Protein AF-A0A0M3AGT5-F1 (afdb_monomer_lite)

Secondary structure (DSSP, 8-state):
---HHHHHHHHHHHGGGSGGGS-HHHHHHHHTS-TT-HHHHHHHHHHTHHHHHHHS-HHHHHHHHHHHHHHHH-SS--THHHHTTS--SS---S-HHHHHHHHHHHHHSS--

Radius of gyration: 13.2 Å; chains: 1; bounding box: 30×32×37 Å

Structure (mmCIF, N/CA/C/O backbone):
data_AF-A0A0M3AGT5-F1
#
_entry.id   AF-A0A0M3AGT5-F1
#
loop_
_atom_site.group_PDB
_atom_site.id
_atom_site.type_symbol
_atom_site.label_atom_id
_atom_site.label_alt_id
_atom_site.label_comp_id
_atom_site.label_asym_id
_atom_site.label_entity_id
_atom_site.label_seq_id
_atom_site.pdbx_PDB_ins_code
_atom_site.Cartn_x
_atom_site.Cartn_y
_atom_site.Cartn_z
_atom_site.occupancy
_atom_site.B_iso_or_equiv
_atom_site.auth_seq_id
_atom_site.auth_comp_id
_atom_site.auth_asym_id
_atom_site.auth_atom_id
_atom_site.pdbx_PDB_model_num
ATOM 1 N N . MET A 1 1 ? 12.054 0.822 16.698 1.00 73.81 1 MET A N 1
ATOM 2 C CA . MET A 1 1 ? 12.685 1.545 15.578 1.00 73.81 1 MET A CA 1
ATOM 3 C C . MET A 1 1 ? 12.569 0.665 14.349 1.00 73.81 1 MET A C 1
ATOM 5 O O . MET A 1 1 ? 12.955 -0.497 14.438 1.00 73.81 1 MET A O 1
ATOM 9 N N . ILE A 1 2 ? 11.947 1.167 13.284 1.00 87.25 2 ILE A N 1
ATOM 10 C CA . ILE A 1 2 ? 11.841 0.449 12.009 1.00 87.25 2 ILE A CA 1
ATOM 11 C C . ILE A 1 2 ? 13.166 0.565 11.249 1.00 87.25 2 ILE A C 1
ATOM 13 O O . ILE A 1 2 ? 13.838 1.591 11.348 1.00 87.25 2 ILE A O 1
ATOM 17 N N . ASN A 1 3 ? 13.576 -0.490 10.551 1.00 91.56 3 ASN A N 1
ATOM 18 C CA . ASN A 1 3 ? 14.832 -0.521 9.801 1.00 91.56 3 ASN A CA 1
ATOM 19 C C . ASN A 1 3 ? 14.612 -0.441 8.279 1.00 91.56 3 ASN A C 1
ATOM 21 O O . ASN A 1 3 ? 13.500 -0.588 7.775 1.00 91.56 3 ASN A O 1
ATOM 25 N N . ASN A 1 4 ? 15.703 -0.259 7.529 1.00 92.56 4 ASN A N 1
ATOM 26 C CA . ASN A 1 4 ? 15.656 -0.095 6.072 1.00 92.56 4 ASN A CA 1
ATOM 27 C C . ASN A 1 4 ? 15.055 -1.298 5.334 1.00 92.56 4 ASN A C 1
ATOM 29 O O . ASN A 1 4 ? 14.439 -1.120 4.287 1.00 92.56 4 ASN A O 1
ATOM 33 N N . ARG A 1 5 ? 15.209 -2.521 5.860 1.00 94.06 5 ARG A N 1
ATOM 34 C CA . ARG A 1 5 ? 14.622 -3.725 5.254 1.00 94.06 5 ARG A CA 1
ATOM 35 C C . ARG A 1 5 ? 13.099 -3.707 5.373 1.00 94.06 5 ARG A C 1
ATOM 37 O O . ARG A 1 5 ? 12.416 -4.078 4.427 1.00 94.06 5 ARG A O 1
ATOM 44 N N . GLU A 1 6 ? 12.583 -3.273 6.516 1.00 95.00 6 GLU A N 1
ATOM 45 C CA . GLU A 1 6 ? 11.144 -3.145 6.771 1.00 95.00 6 GLU A CA 1
ATOM 46 C C . GLU A 1 6 ? 10.524 -2.034 5.913 1.00 95.00 6 GLU A C 1
ATOM 48 O O . GLU A 1 6 ? 9.491 -2.246 5.283 1.00 95.00 6 GLU A O 1
ATOM 53 N N . ILE A 1 7 ? 11.204 -0.888 5.798 1.00 95.56 7 ILE A N 1
ATOM 54 C CA . ILE A 1 7 ? 10.822 0.196 4.878 1.00 95.56 7 ILE A CA 1
ATOM 55 C C . ILE A 1 7 ? 10.797 -0.310 3.429 1.00 95.56 7 ILE A C 1
ATOM 57 O O . ILE A 1 7 ? 9.802 -0.132 2.732 1.00 95.56 7 ILE A O 1
ATOM 61 N N . SER A 1 8 ? 11.851 -1.007 2.993 1.00 95.06 8 SER A N 1
ATOM 62 C CA . SER A 1 8 ? 11.953 -1.543 1.626 1.00 95.06 8 SER A CA 1
ATOM 63 C C . SER A 1 8 ? 10.851 -2.555 1.309 1.00 95.06 8 SER A C 1
ATOM 65 O O . SER A 1 8 ? 10.367 -2.603 0.180 1.00 95.06 8 SER A O 1
ATOM 67 N N . ALA A 1 9 ? 10.431 -3.354 2.294 1.00 95.56 9 ALA A N 1
ATOM 68 C CA . ALA A 1 9 ? 9.327 -4.293 2.128 1.00 95.56 9 ALA A CA 1
ATOM 69 C C . ALA A 1 9 ? 7.999 -3.564 1.873 1.00 95.56 9 ALA A C 1
ATOM 71 O O . ALA A 1 9 ? 7.253 -3.961 0.982 1.00 95.56 9 ALA A O 1
ATOM 72 N N . ILE A 1 10 ? 7.727 -2.473 2.602 1.00 96.31 10 ILE A N 1
ATOM 73 C CA . ILE A 1 10 ? 6.534 -1.647 2.362 1.00 96.31 10 ILE A CA 1
ATOM 74 C C . 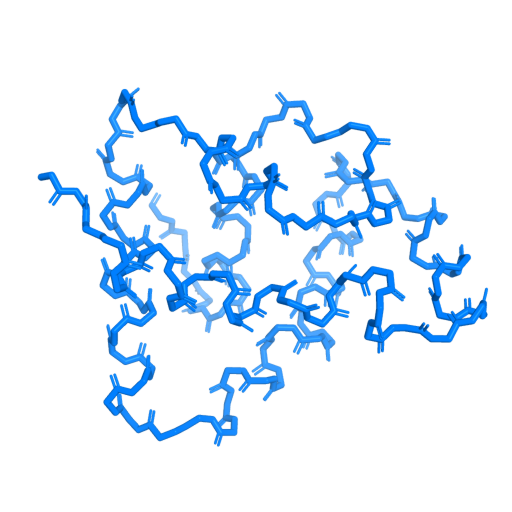ILE A 1 10 ? 6.622 -0.968 0.993 1.00 96.31 10 ILE A C 1
ATOM 76 O O . ILE A 1 10 ? 5.657 -1.029 0.243 1.00 96.31 10 ILE A O 1
ATOM 80 N N . ILE A 1 11 ? 7.774 -0.384 0.638 1.00 95.56 11 ILE A N 1
ATOM 81 C CA . ILE A 1 11 ? 7.982 0.241 -0.679 1.00 95.56 11 ILE A CA 1
ATOM 82 C C . ILE A 1 11 ? 7.706 -0.764 -1.796 1.00 95.56 11 ILE A C 1
ATOM 84 O O . ILE A 1 11 ? 6.987 -0.439 -2.727 1.00 95.56 11 ILE A O 1
ATOM 88 N N . THR A 1 12 ? 8.213 -1.995 -1.682 1.00 93.06 12 THR A N 1
ATOM 89 C CA . THR A 1 12 ? 7.998 -3.048 -2.690 1.00 93.06 12 THR A CA 1
ATOM 90 C C . THR A 1 12 ? 6.512 -3.303 -2.943 1.00 93.06 12 THR A C 1
ATOM 92 O O . THR A 1 12 ? 6.117 -3.470 -4.088 1.00 93.06 12 THR A O 1
ATOM 95 N N . LEU A 1 13 ? 5.683 -3.286 -1.895 1.00 94.50 13 LEU A N 1
ATOM 96 C CA . LEU A 1 13 ? 4.241 -3.505 -2.014 1.00 94.50 13 LEU A CA 1
ATOM 97 C C . LEU A 1 13 ? 3.519 -2.390 -2.788 1.00 94.50 13 LEU A C 1
ATOM 99 O O . LEU A 1 13 ? 2.520 -2.651 -3.454 1.00 94.50 13 LEU A O 1
ATOM 103 N N . ILE A 1 14 ? 3.979 -1.147 -2.650 1.00 94.75 14 ILE A N 1
ATOM 104 C CA . ILE A 1 14 ? 3.349 0.022 -3.280 1.00 94.75 14 ILE A CA 1
ATOM 105 C C . ILE A 1 14 ? 4.125 0.520 -4.504 1.00 94.75 14 ILE A C 1
ATOM 107 O O . ILE A 1 14 ? 3.760 1.536 -5.083 1.00 94.75 14 ILE A O 1
ATOM 111 N N . LYS A 1 15 ? 5.188 -0.186 -4.906 1.00 94.44 15 LYS A N 1
ATOM 112 C CA . LYS A 1 15 ? 6.064 0.225 -6.005 1.00 94.44 15 LYS A CA 1
ATOM 113 C C . LYS A 1 15 ? 5.350 0.220 -7.351 1.00 94.44 15 LYS A C 1
ATOM 115 O O . LYS A 1 15 ? 5.707 1.010 -8.209 1.00 94.44 15 LYS A O 1
ATOM 120 N N . ASP A 1 16 ? 4.316 -0.596 -7.510 1.00 92.69 16 ASP A N 1
ATOM 121 C CA . ASP A 1 16 ? 3.503 -0.639 -8.730 1.00 92.69 16 ASP A CA 1
ATOM 122 C C . ASP A 1 16 ? 2.724 0.666 -8.981 1.00 92.69 16 ASP A C 1
ATOM 124 O O . ASP A 1 16 ? 2.141 0.840 -10.042 1.00 92.69 16 ASP A O 1
ATOM 128 N N . PHE A 1 17 ? 2.720 1.600 -8.026 1.00 92.75 17 PHE A N 1
ATOM 129 C CA . PHE A 1 17 ? 2.229 2.960 -8.236 1.00 92.75 17 PHE A CA 1
ATOM 130 C C . PHE A 1 17 ? 3.299 3.941 -8.714 1.00 92.75 17 PHE A C 1
ATOM 132 O O . PHE A 1 17 ? 2.964 5.083 -9.005 1.00 92.75 17 PHE A O 1
ATOM 139 N N . ASP A 1 18 ? 4.571 3.557 -8.762 1.00 93.56 18 ASP A N 1
ATOM 140 C CA . ASP A 1 18 ? 5.625 4.449 -9.231 1.00 93.56 18 ASP A CA 1
ATOM 141 C C . ASP A 1 18 ? 5.477 4.713 -10.733 1.00 93.56 18 ASP A C 1
ATOM 143 O O . ASP A 1 18 ? 5.207 3.793 -11.507 1.00 93.56 18 ASP A O 1
ATOM 147 N N . TYR A 1 19 ? 5.709 5.957 -11.151 1.00 91.44 19 TYR A N 1
ATOM 148 C CA . TYR A 1 19 ? 5.755 6.356 -12.558 1.00 91.44 19 TYR A CA 1
ATOM 149 C C . TYR A 1 19 ? 6.595 5.410 -13.426 1.00 91.44 19 TYR A C 1
ATOM 151 O O . TYR A 1 19 ? 6.213 5.114 -14.553 1.00 91.44 19 TYR A O 1
ATOM 159 N N . GLU A 1 20 ? 7.723 4.906 -12.917 1.00 93.00 20 GLU A N 1
ATOM 160 C CA . GLU A 1 20 ? 8.593 3.995 -13.675 1.00 93.00 20 GLU A CA 1
ATOM 161 C C . GLU A 1 20 ? 7.964 2.618 -13.956 1.00 93.00 20 GLU A C 1
ATOM 163 O O . GLU A 1 20 ? 8.445 1.896 -14.833 1.00 93.00 20 GLU A O 1
ATOM 168 N N . MET A 1 21 ? 6.919 2.238 -13.216 1.00 93.38 21 MET A N 1
ATOM 169 C CA . MET A 1 21 ? 6.255 0.932 -13.313 1.00 93.38 21 MET A CA 1
ATOM 170 C C . MET A 1 21 ? 4.972 0.974 -14.150 1.00 93.38 21 MET A C 1
ATOM 172 O O . MET A 1 21 ? 4.425 -0.081 -14.464 1.00 93.38 21 MET A O 1
ATOM 176 N N . LEU A 1 22 ? 4.502 2.170 -14.506 1.00 92.75 22 LEU A N 1
ATOM 177 C CA . LEU A 1 22 ? 3.215 2.405 -15.151 1.00 92.75 22 LEU A CA 1
ATOM 178 C C . LEU A 1 22 ? 3.410 2.925 -16.571 1.00 92.75 22 LEU A C 1
ATOM 180 O O . LEU A 1 22 ? 4.319 3.711 -16.845 1.00 92.75 22 LEU A O 1
ATOM 184 N N . ASP A 1 23 ? 2.525 2.532 -17.484 1.00 94.69 23 ASP A N 1
ATOM 185 C CA . ASP A 1 23 ? 2.457 3.198 -18.781 1.00 94.69 23 ASP A CA 1
ATOM 186 C C . ASP A 1 23 ? 1.738 4.564 -18.700 1.00 94.69 23 ASP A C 1
ATOM 188 O O . ASP A 1 23 ? 1.049 4.899 -17.733 1.00 94.69 23 ASP A O 1
ATOM 192 N N . ASP A 1 24 ? 1.883 5.378 -19.752 1.00 94.00 24 ASP A N 1
ATOM 193 C CA . ASP A 1 24 ? 1.286 6.719 -19.858 1.00 94.00 24 ASP A CA 1
ATOM 194 C C . ASP A 1 24 ? -0.231 6.755 -19.625 1.00 94.00 24 ASP A C 1
ATOM 196 O O . ASP A 1 24 ? -0.782 7.807 -19.276 1.00 94.00 24 ASP A O 1
ATOM 200 N N . LYS A 1 25 ? -0.929 5.660 -19.934 1.00 94.75 25 LYS A N 1
ATOM 201 C CA . LYS A 1 25 ? -2.377 5.560 -19.792 1.00 94.75 25 LYS A CA 1
ATOM 202 C C . LYS A 1 25 ? -2.722 5.177 -18.358 1.00 94.75 25 LYS A C 1
ATOM 204 O O . LYS A 1 25 ? -3.543 5.863 -17.757 1.00 94.75 25 LYS A O 1
ATOM 209 N N . GLU A 1 26 ? -2.085 4.147 -17.813 1.00 94.06 26 GLU A N 1
ATOM 210 C CA . GLU A 1 26 ? -2.259 3.718 -16.423 1.00 94.06 26 GLU A CA 1
ATOM 211 C C . GLU A 1 26 ? -1.967 4.868 -15.461 1.00 94.06 26 GLU A C 1
ATOM 213 O O . GLU A 1 26 ? -2.775 5.158 -14.580 1.00 94.06 26 GLU A O 1
ATOM 218 N N . TRP A 1 27 ? -0.877 5.600 -15.696 1.00 94.81 27 TRP A N 1
ATOM 219 C CA . TRP A 1 27 ? -0.527 6.781 -14.916 1.00 94.81 27 TRP A CA 1
ATOM 220 C C . TRP A 1 27 ? -1.655 7.819 -14.897 1.00 94.81 27 TRP A C 1
ATOM 222 O O . TRP A 1 27 ? -2.070 8.270 -13.832 1.00 94.81 27 TRP A O 1
ATOM 232 N N . ARG A 1 28 ? -2.196 8.182 -16.067 1.00 93.06 28 ARG A N 1
ATOM 233 C CA . ARG A 1 28 ? -3.285 9.170 -16.171 1.00 93.06 28 ARG A CA 1
ATOM 234 C C . ARG A 1 28 ? -4.585 8.681 -15.546 1.00 93.06 28 ARG A C 1
ATOM 236 O O . ARG A 1 28 ? -5.284 9.474 -14.917 1.00 93.06 28 ARG A O 1
ATOM 243 N N . ASP A 1 29 ? -4.906 7.404 -15.726 1.00 92.25 29 ASP A N 1
ATOM 244 C CA . ASP A 1 29 ? -6.095 6.795 -15.134 1.00 92.25 29 ASP A CA 1
ATOM 245 C C . ASP A 1 29 ? -5.996 6.861 -13.600 1.00 92.25 29 ASP A C 1
ATOM 247 O O . ASP A 1 29 ? -6.949 7.275 -12.937 1.00 92.25 29 ASP A O 1
ATOM 251 N N . LEU A 1 30 ? -4.821 6.569 -13.034 1.00 93.12 30 LEU A N 1
ATOM 252 C CA . LEU A 1 30 ? -4.561 6.678 -11.599 1.00 93.12 30 LEU A CA 1
ATOM 253 C C . LEU A 1 30 ? -4.536 8.132 -11.102 1.00 93.12 30 LEU A C 1
ATOM 255 O O . LEU A 1 30 ? -5.094 8.407 -10.046 1.00 93.12 30 LEU A O 1
ATOM 259 N N . GLN A 1 31 ? -4.000 9.086 -11.866 1.00 92.44 31 GLN A N 1
ATOM 260 C CA . GLN A 1 31 ? -4.040 10.515 -11.507 1.00 92.44 31 GLN A CA 1
ATOM 261 C C . GLN A 1 31 ? -5.463 11.080 -11.382 1.00 92.44 31 GLN A C 1
ATOM 263 O O . GLN A 1 31 ? -5.666 12.110 -10.742 1.00 92.44 31 GLN A O 1
ATOM 268 N N . SER A 1 32 ? -6.455 10.440 -12.007 1.00 89.94 32 SER A N 1
ATOM 269 C CA . SER A 1 32 ? -7.857 10.853 -11.889 1.00 89.94 32 SER A CA 1
ATOM 270 C C . SER A 1 32 ? -8.526 10.421 -10.577 1.00 89.94 32 SER A C 1
ATOM 272 O O . SER A 1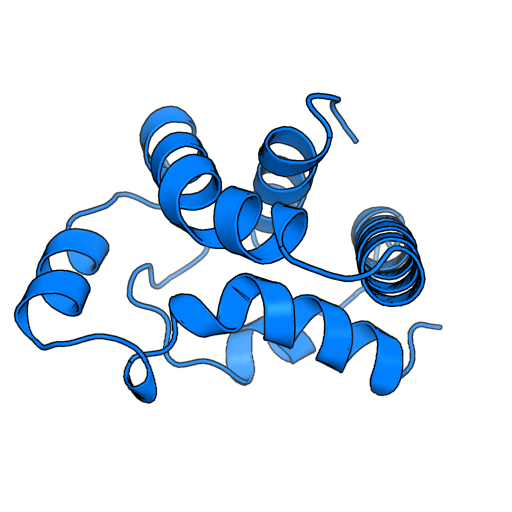 32 ? -9.650 10.846 -10.299 1.00 89.94 32 SER A O 1
ATOM 274 N N . ILE A 1 33 ? -7.853 9.581 -9.784 1.00 90.31 33 ILE A N 1
ATOM 275 C CA . ILE A 1 33 ? -8.345 9.075 -8.504 1.00 90.31 33 ILE A CA 1
ATOM 276 C C . ILE A 1 33 ? -8.153 10.127 -7.416 1.00 90.31 33 ILE A C 1
ATOM 278 O O . ILE A 1 33 ? -7.072 10.689 -7.259 1.00 90.31 33 ILE A O 1
ATOM 282 N N . ASP A 1 34 ? -9.200 10.345 -6.623 1.00 88.12 34 ASP A N 1
ATOM 283 C CA . ASP A 1 34 ? -9.124 11.169 -5.419 1.00 88.12 34 ASP A CA 1
ATOM 284 C C . ASP A 1 34 ? -8.576 10.329 -4.245 1.00 88.12 34 ASP A C 1
ATOM 286 O O . ASP A 1 34 ? -9.291 9.447 -3.755 1.00 88.12 34 ASP A O 1
ATOM 290 N N . PRO A 1 35 ? -7.343 10.576 -3.753 1.00 85.06 35 PRO A N 1
ATOM 291 C CA . PRO A 1 35 ? -6.765 9.825 -2.634 1.00 85.06 35 PRO A CA 1
ATOM 292 C C . PRO A 1 35 ? -7.476 10.065 -1.296 1.00 85.06 35 PRO A C 1
ATOM 294 O O . PRO A 1 35 ? -7.229 9.326 -0.344 1.00 85.06 35 PRO A O 1
ATOM 297 N N . SER A 1 36 ? -8.348 11.073 -1.206 1.00 87.69 36 SER A N 1
ATOM 298 C CA . SER A 1 36 ? -9.188 11.322 -0.028 1.00 87.69 36 SER A CA 1
ATOM 299 C C . SER A 1 36 ? -10.502 10.538 -0.071 1.00 87.69 36 SER A C 1
ATOM 301 O O . SER A 1 36 ? -11.245 10.525 0.910 1.00 87.69 36 SER A O 1
ATOM 303 N N . ASN A 1 37 ? -10.813 9.890 -1.198 1.00 92.38 37 ASN A N 1
ATOM 304 C CA . ASN A 1 37 ? -11.979 9.036 -1.346 1.00 92.38 37 ASN A CA 1
ATOM 305 C C . ASN A 1 37 ? -11.621 7.578 -1.032 1.00 92.38 37 ASN A C 1
ATOM 307 O O . ASN A 1 37 ? -11.064 6.859 -1.866 1.00 92.38 37 ASN A O 1
ATOM 311 N N . ASP A 1 38 ? -12.013 7.130 0.160 1.00 94.69 38 ASP A N 1
ATOM 312 C CA . ASP A 1 38 ? -11.754 5.779 0.666 1.00 94.69 38 ASP A CA 1
ATOM 313 C C . ASP A 1 38 ? -12.171 4.674 -0.304 1.00 94.69 38 ASP A C 1
ATOM 315 O O . ASP A 1 38 ? -11.446 3.697 -0.475 1.00 94.69 38 ASP A O 1
ATOM 319 N N . GLU A 1 39 ? -13.330 4.808 -0.954 1.00 95.69 39 GLU A N 1
ATOM 320 C CA . GLU A 1 39 ? -13.850 3.783 -1.860 1.00 95.69 39 GLU A CA 1
ATOM 321 C C . GLU A 1 39 ? -12.966 3.651 -3.103 1.00 95.69 39 GLU A C 1
ATOM 323 O O . GLU A 1 39 ? -12.626 2.535 -3.513 1.00 95.69 39 GLU A O 1
ATOM 328 N N . GLN A 1 40 ? -12.552 4.781 -3.684 1.00 94.19 40 GLN A N 1
ATOM 329 C CA . GLN A 1 40 ? -11.664 4.775 -4.843 1.00 94.19 40 GLN A CA 1
ATOM 330 C C . GLN A 1 40 ? -10.281 4.241 -4.474 1.00 94.19 40 GLN A C 1
ATOM 332 O O . GLN A 1 40 ? -9.756 3.367 -5.167 1.00 94.19 40 GLN A O 1
ATOM 337 N N . LEU A 1 41 ? -9.716 4.701 -3.358 1.00 93.50 41 LEU A N 1
ATOM 338 C CA . LEU A 1 41 ? -8.384 4.290 -2.933 1.00 93.50 41 LEU A CA 1
ATOM 339 C C . LEU A 1 41 ? -8.342 2.803 -2.549 1.00 93.50 41 LEU A C 1
ATOM 341 O O . LEU A 1 41 ? -7.453 2.071 -2.987 1.00 93.50 41 LEU A O 1
ATOM 345 N N . LEU A 1 42 ? -9.349 2.312 -1.817 1.00 95.88 42 LEU A N 1
ATOM 346 C CA . LEU A 1 42 ? -9.488 0.885 -1.519 1.00 95.88 42 LEU A CA 1
ATOM 347 C C . LEU A 1 42 ? -9.636 0.064 -2.796 1.00 95.88 42 LEU A C 1
ATOM 349 O O . LEU A 1 42 ? -9.035 -1.008 -2.892 1.00 95.88 42 LEU A O 1
ATOM 353 N N . ARG A 1 43 ? -10.412 0.525 -3.782 1.00 94.81 43 ARG A N 1
ATOM 354 C CA . ARG A 1 43 ? -10.537 -0.173 -5.068 1.00 94.81 43 ARG A CA 1
ATOM 355 C C . ARG A 1 43 ? -9.174 -0.327 -5.742 1.00 94.81 43 ARG A C 1
ATOM 357 O O . ARG A 1 43 ? -8.838 -1.438 -6.145 1.00 94.81 43 ARG A O 1
ATOM 364 N N . ILE A 1 44 ? -8.390 0.744 -5.805 1.00 94.12 44 ILE A N 1
ATOM 365 C CA . ILE A 1 44 ? -7.049 0.736 -6.394 1.00 94.12 44 ILE A CA 1
ATOM 366 C C . ILE A 1 44 ? -6.095 -0.187 -5.619 1.00 94.12 44 ILE A C 1
ATOM 368 O O . ILE A 1 44 ? -5.434 -1.029 -6.227 1.00 94.12 44 ILE A O 1
ATOM 372 N N . PHE A 1 45 ? -6.085 -0.139 -4.283 1.00 96.25 45 PHE A N 1
ATOM 373 C CA . PHE A 1 45 ? -5.293 -1.074 -3.473 1.00 96.25 45 PHE A CA 1
ATOM 374 C C . PHE A 1 45 ? -5.686 -2.537 -3.693 1.00 96.25 45 PHE A C 1
ATOM 376 O O . PHE A 1 45 ? -4.814 -3.400 -3.737 1.00 96.25 45 PHE A O 1
ATOM 383 N N . ASN A 1 46 ? -6.978 -2.838 -3.848 1.00 94.56 46 ASN A N 1
ATOM 384 C CA . ASN A 1 46 ? -7.425 -4.199 -4.151 1.00 94.56 46 ASN A CA 1
ATOM 385 C C . ASN A 1 46 ? -7.000 -4.663 -5.549 1.00 94.56 46 ASN A C 1
ATOM 387 O O . ASN A 1 46 ? -6.750 -5.848 -5.738 1.00 94.56 46 ASN A O 1
ATOM 391 N N . GLN A 1 47 ? -6.938 -3.755 -6.521 1.00 92.38 47 GLN A N 1
ATOM 392 C CA . GLN A 1 47 ? -6.539 -4.093 -7.887 1.00 92.38 47 GLN A CA 1
ATOM 393 C C . GLN A 1 47 ? -5.031 -4.311 -8.013 1.00 92.38 47 GLN A C 1
ATOM 395 O O . GLN A 1 47 ? -4.619 -5.229 -8.712 1.00 92.38 47 GLN A O 1
ATOM 400 N N . ILE A 1 48 ? -4.232 -3.485 -7.337 1.00 92.50 48 ILE A N 1
ATOM 401 C CA . ILE A 1 48 ? -2.776 -3.465 -7.498 1.00 92.50 48 ILE A CA 1
ATOM 402 C C . ILE A 1 48 ? -2.113 -4.171 -6.310 1.00 92.50 48 ILE A C 1
ATOM 404 O O . ILE A 1 48 ? -1.656 -5.305 -6.430 1.00 92.50 48 ILE A O 1
ATOM 408 N N . CYS A 1 49 ? -2.155 -3.569 -5.121 1.00 95.12 49 CYS A N 1
ATOM 409 C CA . CYS A 1 49 ? -1.403 -4.068 -3.968 1.00 95.12 49 CYS A CA 1
ATOM 410 C C . CYS A 1 49 ? -1.844 -5.447 -3.468 1.00 95.12 49 CYS A C 1
ATOM 412 O O . CYS A 1 49 ? -0.993 -6.224 -3.047 1.00 95.12 49 CYS A O 1
ATOM 414 N N . VAL A 1 50 ? -3.145 -5.759 -3.458 1.00 94.81 50 VAL A N 1
ATOM 415 C CA . VAL A 1 50 ? -3.627 -7.069 -2.978 1.00 94.81 50 VAL A CA 1
ATOM 416 C C . VAL A 1 50 ? -3.177 -8.184 -3.917 1.00 94.81 50 VAL A C 1
ATOM 418 O O . VAL A 1 50 ? -2.687 -9.197 -3.430 1.00 94.81 50 VAL A O 1
ATOM 421 N N . SER A 1 51 ? -3.265 -7.978 -5.236 1.00 90.25 51 SER A N 1
ATOM 422 C CA . SER A 1 51 ? -2.774 -8.958 -6.214 1.00 90.25 51 SER A CA 1
ATOM 423 C C . SER A 1 51 ? -1.275 -9.192 -6.039 1.00 90.25 51 SER A C 1
ATOM 425 O O . SER A 1 51 ? -0.848 -10.333 -5.877 1.00 90.25 51 SER A O 1
ATOM 427 N N . THR A 1 52 ? -0.487 -8.113 -5.975 1.00 91.00 52 THR A N 1
ATOM 428 C CA . THR A 1 52 ? 0.962 -8.195 -5.755 1.00 91.00 52 THR A CA 1
ATOM 429 C C . THR A 1 52 ? 1.281 -8.893 -4.437 1.00 91.00 52 THR A C 1
ATOM 431 O O . THR A 1 52 ? 2.147 -9.760 -4.397 1.00 91.00 52 THR A O 1
ATOM 434 N N . TYR A 1 53 ? 0.565 -8.574 -3.355 1.00 95.31 53 TYR A N 1
ATOM 435 C CA . TYR A 1 53 ? 0.754 -9.222 -2.060 1.00 95.31 53 TYR A CA 1
ATOM 436 C C . TYR A 1 53 ? 0.445 -10.717 -2.109 1.00 95.31 53 TYR A C 1
ATOM 438 O O . TYR A 1 53 ? 1.209 -11.501 -1.549 1.00 95.31 53 TYR A O 1
ATOM 446 N N . ASP A 1 54 ? -0.646 -11.124 -2.760 1.00 94.50 54 ASP A N 1
ATOM 447 C CA . ASP A 1 54 ? -1.092 -12.517 -2.818 1.00 94.50 54 ASP A CA 1
ATOM 448 C C . ASP A 1 54 ? -0.115 -13.431 -3.569 1.00 94.50 54 ASP A C 1
ATOM 450 O O . ASP A 1 54 ? 0.025 -14.597 -3.182 1.00 94.50 54 ASP A O 1
ATOM 454 N N . ASP A 1 55 ? 0.639 -12.897 -4.529 1.00 93.12 55 ASP A N 1
ATOM 455 C CA . ASP A 1 55 ? 1.661 -13.637 -5.280 1.00 93.12 55 ASP A CA 1
ATOM 456 C C . ASP A 1 55 ? 2.996 -13.797 -4.526 1.00 93.12 55 ASP A C 1
ATOM 458 O O . ASP A 1 55 ? 3.846 -14.605 -4.913 1.00 93.12 55 ASP A O 1
ATOM 462 N N . LEU A 1 56 ? 3.193 -13.076 -3.418 1.00 94.62 56 LEU A N 1
ATOM 463 C CA . LEU A 1 56 ? 4.411 -13.180 -2.615 1.00 94.62 56 LEU A CA 1
ATOM 464 C C . LEU A 1 56 ? 4.478 -14.478 -1.803 1.00 94.62 56 LEU A C 1
ATOM 466 O O . LEU A 1 56 ? 3.477 -15.037 -1.334 1.00 94.62 56 LEU A O 1
ATOM 470 N N . ASP A 1 57 ? 5.709 -14.914 -1.544 1.00 96.44 57 ASP A N 1
ATOM 471 C CA . ASP A 1 57 ? 5.984 -15.991 -0.605 1.00 96.44 57 ASP A CA 1
ATOM 472 C C . ASP A 1 57 ? 5.611 -15.596 0.840 1.00 96.44 57 ASP A C 1
ATOM 474 O O . ASP A 1 57 ? 5.524 -14.419 1.203 1.00 96.44 57 ASP A O 1
ATOM 478 N N . MET A 1 58 ? 5.402 -16.603 1.693 1.00 97.25 58 MET A N 1
ATOM 479 C CA . MET A 1 58 ? 4.938 -16.393 3.070 1.00 97.25 58 MET A CA 1
ATOM 480 C C . MET A 1 58 ? 5.889 -15.516 3.897 1.00 97.25 58 MET A C 1
ATOM 482 O O . MET A 1 58 ? 5.438 -14.703 4.701 1.00 97.25 58 MET A O 1
ATOM 486 N N . HIS A 1 59 ? 7.202 -15.642 3.688 1.00 96.62 59 HIS A N 1
ATOM 487 C CA . HIS A 1 59 ? 8.188 -14.866 4.440 1.00 96.62 59 HIS A CA 1
ATOM 488 C C . HIS A 1 59 ? 8.099 -13.377 4.083 1.00 96.62 59 HIS A C 1
ATOM 490 O O . HIS A 1 59 ? 8.131 -12.517 4.967 1.00 96.62 59 HIS A O 1
ATOM 496 N N . SER A 1 60 ? 7.927 -13.063 2.800 1.00 96.25 60 SER A N 1
ATOM 497 C CA . SER A 1 60 ? 7.698 -11.695 2.324 1.00 96.25 60 SER A CA 1
ATOM 498 C C . SER A 1 60 ? 6.377 -11.118 2.850 1.00 96.25 60 SER A C 1
ATOM 500 O O . SER A 1 60 ? 6.350 -9.987 3.347 1.00 96.25 60 SER A O 1
ATOM 502 N N . LYS A 1 61 ? 5.301 -11.915 2.841 1.00 97.06 61 LYS A N 1
ATOM 503 C CA . LYS A 1 61 ? 3.988 -11.543 3.398 1.00 97.06 61 LYS A CA 1
ATOM 504 C C . LYS A 1 61 ? 4.053 -11.186 4.882 1.00 97.06 61 LYS A C 1
ATOM 506 O O . LYS A 1 61 ? 3.494 -10.160 5.289 1.00 97.06 61 LYS A O 1
ATOM 511 N N . ASP A 1 62 ? 4.754 -11.992 5.676 1.00 97.56 62 ASP A N 1
ATOM 512 C CA . ASP A 1 62 ? 4.951 -11.765 7.111 1.00 97.56 62 ASP A CA 1
ATOM 513 C C . ASP A 1 62 ? 5.805 -10.521 7.384 1.00 97.56 62 ASP A C 1
ATOM 515 O O . ASP A 1 62 ? 5.507 -9.727 8.287 1.00 97.56 62 ASP A O 1
ATOM 519 N N . LEU A 1 63 ? 6.850 -10.303 6.580 1.00 97.44 63 LEU A N 1
ATOM 520 C CA . LEU A 1 63 ? 7.691 -9.114 6.690 1.00 97.44 63 LEU A CA 1
ATOM 521 C C . LEU A 1 63 ? 6.892 -7.838 6.399 1.00 97.44 63 LEU A C 1
ATOM 523 O O . LEU A 1 63 ? 6.956 -6.896 7.187 1.00 97.44 63 LEU A O 1
ATOM 527 N N . ILE A 1 64 ? 6.104 -7.808 5.325 1.00 97.31 64 ILE A N 1
ATOM 528 C CA . ILE A 1 64 ? 5.253 -6.658 4.981 1.00 97.31 64 ILE A CA 1
ATOM 529 C C . ILE A 1 64 ? 4.228 -6.399 6.083 1.00 97.31 64 ILE A C 1
ATOM 531 O O . ILE A 1 64 ? 4.125 -5.276 6.575 1.00 97.31 64 ILE A O 1
ATOM 535 N N . LYS A 1 65 ? 3.510 -7.435 6.529 1.00 97.44 65 LYS A N 1
ATOM 536 C CA . LYS A 1 65 ? 2.494 -7.307 7.581 1.00 97.44 65 LYS A CA 1
ATOM 537 C C . LYS A 1 65 ? 3.088 -6.773 8.883 1.00 97.44 65 LYS A C 1
ATOM 539 O O . LYS A 1 65 ? 2.543 -5.849 9.483 1.00 97.44 65 LYS A O 1
ATOM 544 N N . SER A 1 66 ? 4.217 -7.326 9.323 1.00 97.31 66 SER A N 1
ATOM 545 C CA . SER A 1 66 ? 4.887 -6.858 10.541 1.00 97.31 66 SER A CA 1
ATOM 546 C C . SER A 1 66 ? 5.433 -5.433 10.397 1.00 97.31 66 SER A C 1
ATOM 548 O O . SER A 1 66 ? 5.332 -4.652 11.342 1.00 97.31 66 SER A O 1
ATOM 550 N N . SER A 1 67 ? 5.940 -5.064 9.218 1.00 97.62 67 SER A N 1
ATOM 551 C CA . SER A 1 67 ? 6.445 -3.715 8.930 1.00 97.62 67 SER A CA 1
ATOM 552 C C . SER A 1 67 ? 5.317 -2.680 8.913 1.00 97.62 67 SER A C 1
ATOM 554 O O . SER A 1 67 ? 5.421 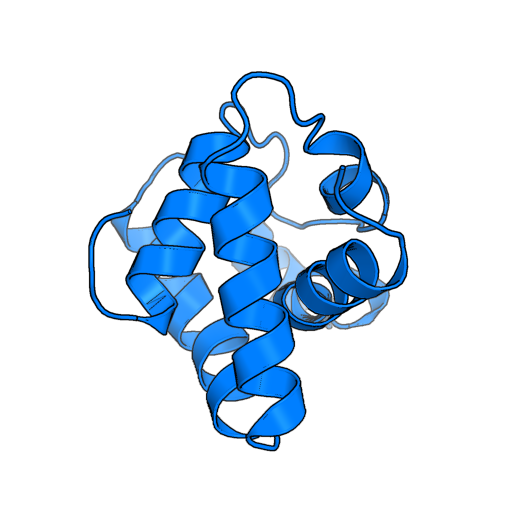-1.662 9.598 1.00 97.62 67 SER A O 1
ATOM 556 N N . LEU A 1 68 ? 4.206 -2.965 8.220 1.00 97.31 68 LEU A N 1
ATOM 557 C CA . LEU A 1 68 ? 3.009 -2.114 8.209 1.00 97.31 68 LEU A CA 1
ATOM 558 C C . LEU A 1 68 ? 2.452 -1.920 9.624 1.00 97.31 68 LEU A C 1
ATOM 560 O O . LEU A 1 68 ? 2.164 -0.800 10.039 1.00 97.31 68 LEU A O 1
ATOM 564 N N . SER A 1 69 ? 2.375 -2.998 10.408 1.00 97.50 69 SER A N 1
ATOM 565 C CA . SER A 1 69 ? 1.910 -2.911 11.793 1.00 97.50 69 SER A CA 1
ATOM 566 C C . SER A 1 69 ? 2.804 -2.015 12.654 1.00 97.50 69 SER A C 1
ATOM 568 O O . SER A 1 69 ? 2.304 -1.246 13.479 1.00 97.50 69 SER A O 1
ATOM 570 N N . LYS A 1 70 ? 4.124 -2.056 12.441 1.00 96.38 70 LYS A N 1
ATOM 571 C CA . LYS A 1 70 ? 5.079 -1.206 13.163 1.00 96.38 70 LYS A CA 1
ATOM 572 C C . LYS A 1 70 ? 4.938 0.269 12.803 1.00 96.38 70 LYS A C 1
ATOM 574 O O . LYS A 1 70 ? 4.938 1.085 13.724 1.00 96.38 70 LYS A O 1
ATOM 579 N N . VAL A 1 71 ? 4.809 0.618 11.517 1.00 96.44 71 VAL A N 1
ATOM 580 C CA . VAL A 1 71 ? 4.644 2.032 11.119 1.00 96.44 71 VAL A CA 1
ATOM 581 C C . VAL A 1 71 ? 3.322 2.599 11.624 1.00 96.44 71 VAL A C 1
ATOM 583 O O . VAL A 1 71 ? 3.310 3.677 12.210 1.00 96.44 71 VAL A O 1
ATOM 586 N N . LEU A 1 72 ? 2.228 1.841 11.510 1.00 96.88 72 LEU A N 1
ATOM 587 C CA . LEU A 1 72 ? 0.902 2.292 11.939 1.00 96.88 72 LEU A CA 1
ATOM 588 C C . LEU A 1 72 ? 0.791 2.429 13.466 1.00 96.88 72 LEU A C 1
ATOM 590 O O . LEU A 1 72 ? 0.142 3.353 13.964 1.00 96.88 72 LEU A O 1
ATOM 594 N N . SER A 1 73 ? 1.471 1.558 14.217 1.00 96.31 73 SER A N 1
ATOM 595 C CA . SER A 1 73 ? 1.536 1.633 15.685 1.00 96.31 73 SER A CA 1
ATOM 596 C C . SER A 1 73 ? 2.429 2.762 16.203 1.00 96.31 73 SER A C 1
ATOM 598 O O . SER A 1 73 ? 2.317 3.139 17.368 1.00 96.31 73 SER A O 1
ATOM 600 N N . SER A 1 74 ? 3.327 3.302 15.378 1.00 94.44 74 SER A N 1
ATOM 601 C CA . SER A 1 74 ? 4.194 4.408 15.780 1.00 94.44 74 SER A CA 1
ATOM 602 C C . SER A 1 74 ? 3.442 5.739 15.671 1.00 94.44 74 SER A C 1
ATOM 604 O O . SER A 1 74 ? 2.747 6.032 14.693 1.00 94.44 74 SER A O 1
ATOM 606 N N . SER A 1 75 ? 3.531 6.540 16.732 1.00 90.25 75 SER A N 1
ATOM 607 C CA . SER A 1 75 ? 2.932 7.877 16.804 1.00 90.25 75 SER A CA 1
ATOM 608 C C . SER A 1 75 ? 3.756 8.938 16.076 1.00 90.25 75 SER A C 1
ATOM 610 O O . SER A 1 75 ? 3.224 9.978 15.713 1.00 90.25 75 SER A O 1
ATOM 612 N N . ASP A 1 76 ? 5.045 8.675 15.901 1.00 91.88 76 ASP A N 1
ATOM 613 C CA . ASP A 1 76 ? 6.087 9.605 15.472 1.00 91.88 76 ASP A CA 1
ATOM 614 C C . ASP A 1 76 ? 6.803 9.151 14.191 1.00 91.88 76 ASP A C 1
ATOM 616 O O . ASP A 1 76 ? 7.794 9.758 13.790 1.00 91.88 76 ASP A O 1
ATOM 620 N N . PHE A 1 77 ? 6.324 8.085 13.544 1.00 95.12 77 PHE A N 1
ATOM 621 C CA . PHE A 1 77 ? 6.907 7.616 12.296 1.00 95.12 77 PHE A CA 1
ATOM 622 C C . PHE A 1 77 ? 6.715 8.646 11.182 1.00 95.12 77 PHE A C 1
ATOM 624 O O . PHE A 1 77 ? 5.594 9.061 10.882 1.00 95.12 77 PHE A O 1
ATOM 631 N N . ASP A 1 78 ? 7.822 9.010 10.541 1.00 95.12 78 ASP A N 1
ATOM 632 C CA . ASP A 1 78 ? 7.821 9.869 9.369 1.00 95.12 78 ASP A CA 1
ATOM 633 C C . ASP A 1 78 ? 7.555 9.047 8.099 1.00 95.12 78 ASP A C 1
ATOM 635 O O . ASP A 1 78 ? 8.433 8.374 7.556 1.00 95.12 78 ASP A O 1
ATOM 639 N N . TYR A 1 79 ? 6.317 9.119 7.613 1.00 94.75 79 TYR A N 1
ATOM 640 C CA . TYR A 1 79 ? 5.879 8.422 6.405 1.00 94.75 79 TYR A CA 1
ATOM 641 C C . TYR A 1 79 ? 6.541 8.942 5.120 1.00 94.75 79 TYR A C 1
ATOM 643 O O . TYR A 1 79 ? 6.531 8.225 4.116 1.00 94.75 79 TYR A O 1
ATOM 651 N N . GLN A 1 80 ? 7.161 10.129 5.135 1.00 93.00 80 GLN A N 1
ATOM 652 C CA . GLN A 1 80 ? 7.906 10.646 3.980 1.00 93.00 80 GLN A CA 1
ATOM 653 C C . GLN A 1 80 ? 9.131 9.791 3.649 1.00 93.00 80 GLN A C 1
ATOM 655 O O . GLN A 1 80 ? 9.562 9.759 2.501 1.00 93.00 80 GLN A O 1
ATOM 660 N N . ILE A 1 81 ? 9.641 9.017 4.611 1.00 94.44 81 ILE A N 1
ATOM 661 C CA . ILE A 1 81 ? 10.711 8.039 4.373 1.00 94.44 81 ILE A CA 1
ATOM 662 C C . ILE A 1 81 ? 10.278 6.960 3.365 1.00 94.44 81 ILE A C 1
ATOM 664 O O . ILE A 1 81 ? 11.122 6.414 2.660 1.00 94.44 81 ILE A O 1
ATOM 668 N N . ILE A 1 82 ? 8.980 6.644 3.296 1.00 95.00 82 ILE A N 1
ATOM 669 C CA . ILE A 1 82 ? 8.417 5.690 2.332 1.00 95.00 82 ILE A CA 1
ATOM 670 C C . ILE A 1 82 ? 7.923 6.435 1.092 1.00 95.00 82 ILE A C 1
ATOM 672 O O . ILE A 1 82 ? 8.332 6.110 -0.017 1.00 95.00 82 ILE A O 1
ATOM 676 N N . LEU A 1 83 ? 7.053 7.433 1.280 1.00 93.44 83 LEU A N 1
ATOM 677 C CA . LEU A 1 83 ? 6.378 8.113 0.171 1.00 93.44 83 LEU A CA 1
ATOM 678 C C . LEU A 1 83 ? 7.348 8.927 -0.692 1.00 93.44 83 LEU A C 1
ATOM 680 O O . LEU A 1 83 ? 7.246 8.887 -1.908 1.00 93.44 83 LEU A O 1
ATOM 684 N N . GLY A 1 84 ? 8.352 9.571 -0.092 1.00 92.19 84 GLY A N 1
ATOM 685 C CA . GLY A 1 84 ? 9.359 10.348 -0.820 1.00 92.19 84 GLY A CA 1
ATOM 686 C C . GLY A 1 84 ? 10.368 9.508 -1.612 1.00 92.19 84 GLY A C 1
ATOM 687 O O . GLY A 1 84 ? 11.320 10.063 -2.155 1.00 92.19 84 GLY A O 1
ATOM 688 N N . GLN A 1 85 ? 10.215 8.181 -1.638 1.00 93.75 85 GLN A N 1
ATOM 689 C CA . GLN A 1 85 ? 11.014 7.273 -2.470 1.00 93.75 85 GLN A CA 1
ATOM 690 C C . GLN A 1 85 ? 10.318 6.910 -3.785 1.00 93.75 85 GLN A C 1
ATOM 692 O O . GLN A 1 85 ? 10.913 6.190 -4.583 1.00 93.75 85 GLN A O 1
ATOM 697 N N . LEU A 1 86 ? 9.074 7.353 -3.982 1.00 92.62 86 LEU A N 1
ATOM 698 C CA . LEU A 1 86 ? 8.235 6.973 -5.110 1.00 92.62 86 LEU A CA 1
ATOM 699 C C . LEU A 1 86 ? 7.666 8.217 -5.778 1.00 92.62 86 LEU A C 1
ATOM 701 O O . LEU A 1 86 ? 7.295 9.173 -5.101 1.00 92.62 86 LEU A O 1
ATOM 705 N N . ASN A 1 87 ? 7.554 8.185 -7.101 1.00 92.50 87 ASN A N 1
ATOM 706 C CA . ASN A 1 87 ? 6.769 9.176 -7.828 1.00 92.50 87 ASN A CA 1
ATOM 707 C C . ASN A 1 87 ? 5.343 8.642 -7.988 1.00 92.50 87 ASN A C 1
ATOM 709 O O . ASN A 1 87 ? 5.093 7.828 -8.875 1.00 92.50 87 ASN A O 1
ATOM 713 N N . MET A 1 88 ? 4.437 9.046 -7.096 1.00 91.50 88 MET A N 1
ATOM 714 C CA . MET A 1 88 ? 3.079 8.501 -7.010 1.00 91.50 88 MET A CA 1
ATOM 715 C C . MET A 1 88 ? 2.078 9.329 -7.838 1.00 91.50 88 MET A C 1
ATOM 717 O O . MET A 1 88 ? 2.160 10.556 -7.855 1.00 91.50 88 MET A O 1
ATOM 721 N N . PRO A 1 89 ? 1.053 8.708 -8.449 1.00 90.38 89 PRO A N 1
ATOM 722 C CA . PRO A 1 89 ? 0.051 9.424 -9.238 1.00 90.38 89 PRO A CA 1
ATOM 723 C C . PRO A 1 89 ? -0.982 10.172 -8.378 1.00 90.38 89 PRO A C 1
ATOM 725 O O . PRO A 1 89 ? -1.721 10.994 -8.911 1.00 90.38 89 PRO A O 1
ATOM 728 N N . PHE A 1 90 ? -1.046 9.920 -7.065 1.00 82.31 90 PHE A N 1
ATOM 729 C CA . PHE A 1 90 ? -2.098 10.433 -6.171 1.00 82.31 90 PHE A CA 1
ATOM 730 C C . PHE A 1 90 ? -1.624 11.551 -5.221 1.00 82.31 90 PHE A C 1
ATOM 732 O O . PHE A 1 90 ? -1.966 11.559 -4.038 1.00 82.31 90 PHE A O 1
ATOM 739 N N . GLU A 1 91 ? -0.793 12.482 -5.689 1.00 76.12 91 GLU A N 1
ATOM 740 C CA . GLU A 1 91 ? -0.259 13.550 -4.835 1.00 76.12 91 GLU A CA 1
ATOM 741 C C . GLU A 1 91 ? -1.129 14.822 -4.807 1.00 76.12 91 GLU A C 1
ATOM 743 O O . GLU A 1 91 ? -1.621 15.253 -5.854 1.00 76.12 91 GLU A O 1
ATOM 748 N N . PRO A 1 92 ? -1.266 15.489 -3.639 1.00 82.50 92 PRO A N 1
ATOM 749 C CA . PRO A 1 92 ? -0.665 15.150 -2.342 1.00 82.50 92 PRO A CA 1
ATOM 750 C C . PRO A 1 92 ? -1.496 14.152 -1.508 1.00 82.50 92 PRO A C 1
ATOM 752 O O . PRO A 1 92 ? -2.721 14.219 -1.467 1.00 82.50 92 PRO A O 1
ATOM 755 N N . ILE A 1 93 ? -0.817 13.287 -0.740 1.00 89.00 93 ILE A N 1
ATOM 756 C CA . ILE A 1 93 ? -1.448 12.451 0.299 1.00 89.00 93 ILE A CA 1
ATOM 757 C C . ILE A 1 93 ? -1.472 13.239 1.616 1.00 89.00 93 ILE A C 1
ATOM 759 O O . ILE A 1 93 ? -0.485 13.265 2.352 1.00 89.00 93 ILE A O 1
ATOM 763 N N . GLU A 1 94 ? -2.600 13.884 1.925 1.00 88.44 94 GLU A N 1
ATOM 764 C CA . GLU A 1 94 ? -2.732 14.770 3.097 1.00 88.44 94 GLU A CA 1
ATOM 765 C C . GLU A 1 94 ? -2.582 14.042 4.441 1.00 88.44 94 GLU A C 1
ATOM 767 O O . GLU A 1 94 ? -2.030 14.591 5.397 1.00 88.44 94 GLU A O 1
ATOM 772 N N . ASN A 1 95 ? -3.042 12.787 4.519 1.00 92.69 95 ASN A N 1
ATOM 773 C CA . ASN A 1 95 ? -2.937 11.955 5.716 1.00 92.69 95 ASN A CA 1
ATOM 774 C C . ASN A 1 95 ? -2.250 10.612 5.405 1.00 92.69 95 ASN A C 1
ATOM 776 O O . ASN A 1 95 ? -2.924 9.596 5.206 1.00 92.69 95 ASN A O 1
ATOM 780 N N . PRO A 1 96 ? -0.903 10.574 5.401 1.00 94.19 96 PRO A N 1
ATOM 781 C CA . PRO A 1 96 ? -0.147 9.360 5.104 1.00 94.19 96 PRO A CA 1
ATOM 782 C C . PRO A 1 96 ? -0.493 8.190 6.026 1.00 94.19 96 PRO A C 1
ATOM 784 O O . PRO A 1 96 ? -0.655 7.063 5.567 1.00 94.19 96 PRO A O 1
ATOM 787 N N . LYS A 1 97 ? -0.672 8.442 7.329 1.00 95.62 97 LYS A N 1
ATOM 788 C CA . LYS A 1 97 ? -1.027 7.382 8.282 1.00 95.62 97 LYS A CA 1
ATOM 789 C C . LYS A 1 97 ? -2.349 6.713 7.909 1.00 95.62 97 LYS A C 1
ATOM 791 O O . LYS A 1 97 ? -2.447 5.490 7.960 1.00 95.62 97 LYS A O 1
ATOM 796 N N . TYR A 1 98 ? -3.343 7.505 7.511 1.00 95.31 98 TYR A N 1
ATOM 797 C CA . TYR A 1 98 ? -4.633 6.987 7.071 1.00 95.31 98 TYR A CA 1
ATOM 798 C C . TYR A 1 98 ? -4.539 6.227 5.743 1.00 95.31 98 TYR A C 1
ATOM 800 O O . TYR A 1 98 ? -5.084 5.132 5.636 1.00 95.31 98 TYR A O 1
ATOM 808 N N . PHE A 1 99 ? -3.753 6.724 4.783 1.00 95.12 99 PHE A N 1
ATOM 809 C CA . PHE A 1 99 ? -3.447 6.008 3.539 1.00 95.12 99 PHE A CA 1
ATOM 810 C C . PHE A 1 99 ? -2.904 4.592 3.810 1.00 95.12 99 PHE A C 1
ATOM 812 O O . PHE A 1 99 ? -3.426 3.607 3.285 1.00 95.12 99 PHE A O 1
ATOM 819 N N . PHE A 1 100 ? -1.912 4.453 4.701 1.00 96.44 100 PHE A N 1
ATOM 820 C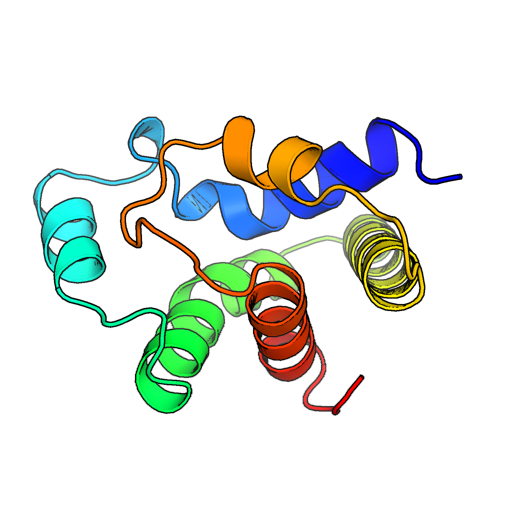 CA . PHE A 1 100 ? -1.370 3.137 5.066 1.00 96.44 100 PHE A CA 1
ATOM 821 C C . PHE A 1 100 ? -2.353 2.286 5.890 1.00 96.44 100 PHE A C 1
ATOM 823 O O . PHE A 1 100 ? -2.293 1.056 5.824 1.00 96.44 100 PHE A O 1
ATOM 830 N N . ALA A 1 101 ? -3.272 2.900 6.641 1.00 97.25 101 ALA A N 1
ATOM 831 C CA . ALA A 1 101 ? -4.331 2.180 7.351 1.00 97.25 101 ALA A CA 1
ATOM 832 C C . ALA A 1 101 ? -5.370 1.594 6.377 1.00 97.25 101 ALA A C 1
ATOM 834 O O . ALA A 1 101 ? -5.799 0.452 6.550 1.00 97.25 101 ALA A O 1
ATOM 835 N N . LEU A 1 102 ? -5.719 2.321 5.313 1.00 97.19 102 LEU A N 1
ATOM 836 C CA . LEU A 1 102 ? -6.563 1.804 4.233 1.00 97.19 102 LEU A CA 1
ATOM 837 C C . LEU A 1 102 ? -5.861 0.694 3.443 1.00 97.19 102 LEU A C 1
ATOM 839 O O . LEU A 1 102 ? -6.495 -0.306 3.105 1.00 97.19 102 LEU A O 1
ATOM 843 N N . LEU A 1 103 ? -4.548 0.807 3.217 1.00 97.25 103 LEU A N 1
ATOM 844 C CA . LEU A 1 103 ? -3.759 -0.279 2.630 1.00 97.25 103 LEU A CA 1
ATOM 845 C C . LEU A 1 103 ? -3.804 -1.535 3.515 1.00 97.25 103 LEU A C 1
ATOM 847 O O . LEU A 1 103 ? -4.053 -2.634 3.021 1.00 97.25 103 LEU A O 1
ATOM 851 N N . TRP A 1 104 ? -3.639 -1.382 4.832 1.00 98.19 104 TRP A N 1
ATOM 852 C CA . TRP A 1 104 ? -3.800 -2.482 5.787 1.00 98.19 104 TRP A CA 1
ATOM 853 C C . TRP A 1 104 ? -5.196 -3.115 5.703 1.00 98.19 104 TRP A C 1
ATOM 855 O O . TRP A 1 104 ? -5.318 -4.341 5.615 1.00 98.19 104 TRP A O 1
ATOM 865 N N . LEU A 1 105 ? -6.248 -2.293 5.685 1.00 98.12 105 LEU A N 1
ATOM 866 C CA . LEU A 1 105 ? -7.626 -2.758 5.549 1.00 98.12 105 LEU A CA 1
ATOM 867 C C . LEU A 1 105 ? -7.827 -3.549 4.249 1.00 98.12 105 LEU A C 1
ATOM 869 O O . LEU A 1 105 ? -8.445 -4.616 4.272 1.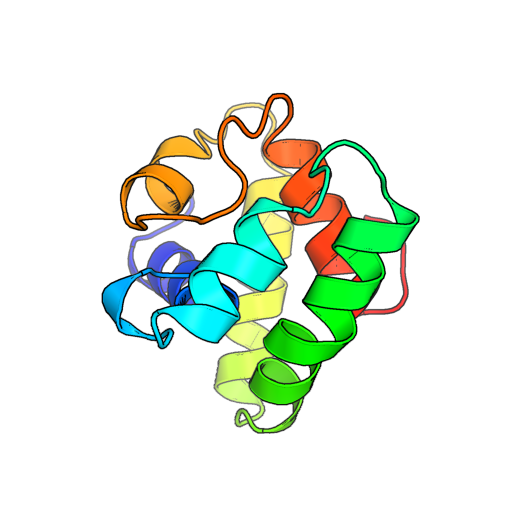00 98.12 105 LEU A O 1
ATOM 873 N N . ALA A 1 106 ? -7.278 -3.072 3.130 1.00 97.44 106 ALA A N 1
ATOM 874 C CA . ALA A 1 106 ? -7.374 -3.748 1.842 1.00 97.44 106 ALA A CA 1
ATOM 875 C C . ALA A 1 106 ? -6.720 -5.140 1.870 1.00 97.44 106 ALA A C 1
ATOM 877 O O . ALA A 1 106 ? -7.354 -6.104 1.432 1.00 97.44 106 ALA A O 1
ATOM 878 N N . LEU A 1 107 ? -5.513 -5.257 2.431 1.00 97.00 107 LEU A N 1
ATOM 879 C CA . LEU A 1 107 ? -4.749 -6.510 2.491 1.00 97.00 107 LEU A CA 1
ATOM 880 C C . LEU A 1 107 ? -5.341 -7.531 3.466 1.00 97.00 107 LEU A C 1
ATOM 882 O O . LEU A 1 107 ? -5.403 -8.720 3.168 1.00 97.00 107 LEU A O 1
ATOM 886 N N . PHE A 1 108 ? -5.758 -7.082 4.651 1.00 96.75 108 PHE A N 1
ATOM 887 C CA . PHE A 1 108 ? -6.071 -7.986 5.764 1.00 96.75 108 PHE A CA 1
ATOM 888 C C . PHE A 1 108 ? -7.552 -8.047 6.118 1.00 96.75 108 PHE A C 1
ATOM 890 O O . PHE A 1 108 ? -7.925 -8.803 7.016 1.00 96.75 108 PHE A O 1
ATOM 897 N N . LYS A 1 109 ? -8.391 -7.255 5.436 1.00 95.56 109 LYS A N 1
ATOM 898 C CA . LYS A 1 109 ? -9.841 -7.154 5.670 1.00 95.56 109 LYS A CA 1
ATOM 899 C C . LYS A 1 109 ? -10.178 -6.877 7.140 1.00 95.56 109 LYS A C 1
ATOM 901 O O . LYS A 1 109 ? -11.165 -7.379 7.673 1.00 95.56 109 LYS A O 1
ATOM 906 N N . LYS A 1 110 ? -9.320 -6.100 7.805 1.00 93.19 110 LYS A N 1
ATOM 907 C CA . LYS A 1 110 ? -9.418 -5.752 9.222 1.00 93.19 110 LYS A CA 1
ATOM 908 C C . LYS A 1 110 ? -8.957 -4.314 9.426 1.00 93.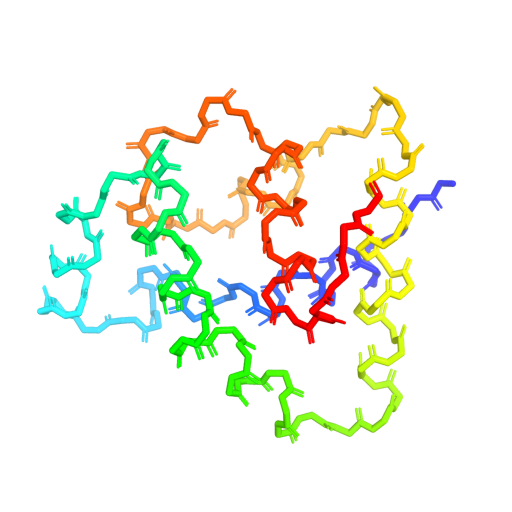19 110 LYS A C 1
ATOM 910 O O . LYS A 1 110 ? -7.932 -3.936 8.872 1.00 93.19 110 LYS A O 1
ATOM 915 N N . GLU A 1 111 ? -9.667 -3.556 10.251 1.00 90.88 111 GLU A N 1
ATOM 916 C CA . GLU A 1 111 ? -9.198 -2.252 10.732 1.00 90.88 111 GLU A CA 1
ATOM 917 C C . GLU A 1 111 ? -7.930 -2.409 11.591 1.00 90.88 111 GLU A C 1
ATOM 919 O O . GLU A 1 111 ? -7.704 -3.467 12.200 1.00 90.88 111 GLU A O 1
ATOM 924 N N . PHE A 1 112 ? -7.083 -1.378 11.586 1.00 87.44 112 PHE A N 1
ATOM 925 C CA . PHE A 1 112 ? -5.833 -1.348 12.344 1.00 87.44 112 PHE A CA 1
ATOM 926 C C . PHE A 1 112 ? -6.020 -0.734 13.730 1.00 87.44 112 PHE A C 1
ATOM 928 O O . PHE A 1 112 ? -6.558 0.393 13.797 1.00 87.44 112 PHE A O 1
#

pLDDT: mean 93.54, std 3.93, range [73.81, 98.19]

Sequence (112 aa):
MINNREISAIITLIKDFDYEMLDDKEWRDLQSIDPSNDEQLLRIFNQICVSTYDDLDMHSKDLIKSSLSKVLSSSDFDYQIILGQLNMPFEPIENPKYFFALLWLALFKKEF

Foldseek 3Di:
DDDPVLLVLQLQLCVCQFPVNDDPVRLVVQLVFALVDLVRLLVVLLVRNQVVLVPDDPVSNVSNLVSLVVQLPDPPDDCCSNVVVGDGSHPDPPDSSVSSQSNVCSNPVDGD